Protein AF-A0A358KII2-F1 (afdb_monomer)

pLDDT: mean 95.41, std 3.8, range [74.88, 98.81]

Radius of gyration: 18.2 Å; Cα contacts (8 Å, |Δi|>4): 167; chains: 1; bounding box: 33×31×49 Å

Structure (mmCIF, N/CA/C/O backbone):
data_AF-A0A358KII2-F1
#
_entry.id   AF-A0A358KII2-F1
#
loop_
_atom_site.group_PDB
_atom_site.id
_atom_site.type_symbol
_atom_site.label_atom_id
_atom_site.label_alt_id
_atom_site.label_comp_id
_atom_site.label_asym_id
_atom_site.label_entity_id
_atom_site.label_seq_id
_atom_site.pdbx_PDB_ins_code
_atom_site.Cartn_x
_atom_site.Cartn_y
_atom_site.Cartn_z
_atom_site.occupancy
_atom_site.B_iso_or_equiv
_atom_site.auth_seq_id
_atom_site.auth_comp_id
_atom_site.auth_asym_id
_atom_site.auth_atom_id
_atom_site.pdbx_PDB_model_num
ATOM 1 N N . MET A 1 1 ? -1.575 -7.417 -10.040 1.00 94.44 1 MET A N 1
ATOM 2 C CA . MET A 1 1 ? -0.839 -7.539 -8.761 1.00 94.44 1 MET A CA 1
ATOM 3 C C . MET A 1 1 ? -1.678 -7.002 -7.615 1.00 94.44 1 MET A C 1
ATOM 5 O O . MET A 1 1 ? -2.001 -7.793 -6.747 1.00 94.44 1 MET A O 1
ATOM 9 N N . ILE A 1 2 ? -2.087 -5.726 -7.644 1.00 96.06 2 ILE A N 1
ATOM 10 C CA . ILE A 1 2 ? -2.896 -5.117 -6.570 1.00 96.06 2 ILE A CA 1
ATOM 11 C C . ILE A 1 2 ? -4.228 -5.847 -6.339 1.00 96.06 2 ILE A C 1
ATOM 13 O O . ILE A 1 2 ? -4.506 -6.233 -5.218 1.00 96.06 2 ILE A O 1
ATOM 17 N N . ASP A 1 3 ? -4.991 -6.133 -7.395 1.00 98.19 3 ASP A N 1
ATOM 18 C CA . ASP A 1 3 ? -6.255 -6.883 -7.293 1.00 98.19 3 ASP A CA 1
ATOM 19 C C . ASP A 1 3 ? -6.087 -8.276 -6.646 1.00 98.19 3 ASP A C 1
ATOM 21 O O . ASP A 1 3 ? -6.804 -8.637 -5.721 1.00 98.19 3 ASP A O 1
ATOM 25 N N . SER A 1 4 ? -5.069 -9.041 -7.050 1.00 98.19 4 SER A N 1
ATOM 26 C CA . SER A 1 4 ? -4.792 -10.351 -6.443 1.00 98.19 4 SER A CA 1
ATOM 27 C C . SER A 1 4 ? -4.366 -10.255 -4.970 1.00 98.19 4 SER A C 1
ATOM 29 O O . SER A 1 4 ? -4.672 -11.153 -4.191 1.00 98.19 4 SER A O 1
ATOM 31 N N . MET A 1 5 ? -3.659 -9.184 -4.585 1.00 98.31 5 MET A N 1
ATOM 32 C CA . MET A 1 5 ? -3.321 -8.900 -3.186 1.00 98.31 5 MET A CA 1
ATOM 33 C C . MET A 1 5 ? -4.581 -8.574 -2.379 1.00 98.31 5 MET A C 1
ATOM 35 O O . MET A 1 5 ? -4.765 -9.138 -1.305 1.00 98.31 5 MET A O 1
ATOM 39 N N . ASP A 1 6 ? -5.453 -7.716 -2.908 1.00 98.44 6 ASP A N 1
ATOM 40 C CA . ASP A 1 6 ? -6.714 -7.327 -2.268 1.00 98.44 6 ASP A CA 1
ATOM 41 C C . ASP A 1 6 ? -7.632 -8.536 -2.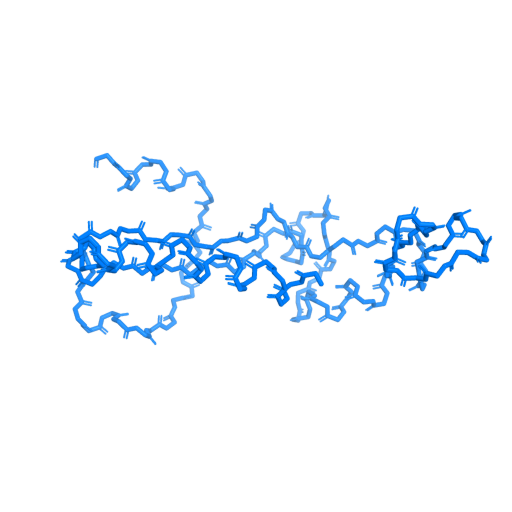028 1.00 98.44 6 ASP A C 1
ATOM 43 O O . ASP A 1 6 ? -8.086 -8.764 -0.908 1.00 98.44 6 ASP A O 1
ATOM 47 N N . GLN A 1 7 ? -7.789 -9.411 -3.026 1.00 98.75 7 GLN A N 1
ATOM 48 C CA . GLN A 1 7 ? -8.545 -10.660 -2.873 1.00 98.75 7 GLN A CA 1
ATOM 49 C C . GLN A 1 7 ? -7.953 -11.575 -1.788 1.00 98.75 7 GLN A C 1
ATOM 51 O O . GLN A 1 7 ? -8.690 -12.173 -1.002 1.00 98.75 7 GLN A O 1
ATOM 56 N N . ALA A 1 8 ? -6.621 -11.673 -1.709 1.00 98.69 8 ALA A N 1
ATOM 57 C CA . ALA A 1 8 ? -5.955 -12.465 -0.678 1.00 98.69 8 ALA A CA 1
ATOM 58 C C . ALA A 1 8 ? -6.153 -11.874 0.729 1.00 98.69 8 ALA A C 1
ATOM 60 O O . ALA A 1 8 ? -6.400 -12.627 1.673 1.00 98.69 8 ALA A O 1
ATOM 61 N N . ILE A 1 9 ? -6.112 -10.545 0.870 1.00 98.56 9 ILE A N 1
ATOM 62 C CA . ILE A 1 9 ? -6.480 -9.851 2.114 1.00 98.56 9 ILE A CA 1
ATOM 63 C C . ILE A 1 9 ? -7.941 -10.158 2.465 1.00 98.56 9 ILE A C 1
ATOM 65 O O . ILE A 1 9 ? -8.232 -10.509 3.608 1.00 98.56 9 ILE A O 1
ATOM 69 N N . GLY A 1 10 ? -8.845 -10.130 1.482 1.00 98.69 10 GLY A N 1
ATOM 70 C CA . GLY A 1 10 ? -10.252 -10.492 1.650 1.00 98.69 10 GLY A CA 1
ATOM 71 C C . GLY A 1 10 ? -10.458 -11.893 2.234 1.00 98.69 10 GLY A C 1
ATOM 72 O O . GLY A 1 10 ? -11.315 -12.072 3.096 1.00 98.69 10 GLY A O 1
ATOM 73 N N . HIS A 1 11 ? -9.641 -12.879 1.851 1.00 98.75 11 HIS A N 1
ATOM 74 C CA . HIS A 1 11 ? -9.689 -14.215 2.460 1.00 98.75 11 HIS A CA 1
ATOM 75 C C . HIS A 1 11 ? -9.305 -14.209 3.947 1.00 98.75 11 HIS A C 1
ATOM 77 O O . HIS A 1 11 ? -9.936 -14.906 4.742 1.00 98.75 11 HIS A O 1
ATOM 83 N N . ILE A 1 12 ? -8.303 -13.415 4.336 1.00 98.62 12 ILE A N 1
ATOM 84 C CA . ILE A 1 12 ? -7.892 -13.274 5.741 1.00 98.62 12 ILE A CA 1
ATOM 85 C C . ILE A 1 12 ? -9.000 -12.580 6.539 1.00 98.62 12 ILE A C 1
ATOM 87 O O . ILE A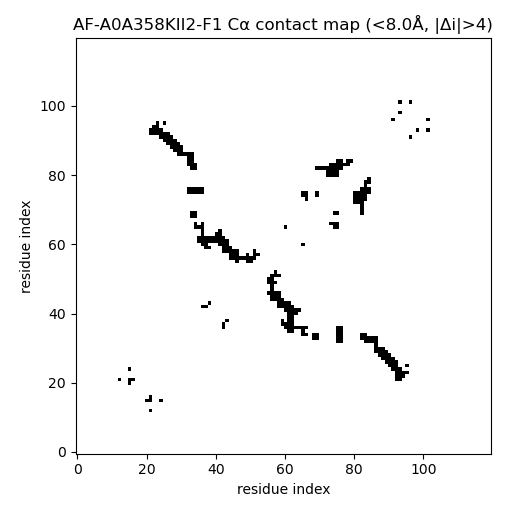 1 12 ? -9.404 -13.076 7.588 1.00 98.62 12 ILE A O 1
ATOM 91 N N . LEU A 1 13 ? -9.541 -11.475 6.020 1.00 98.69 13 LEU A N 1
ATOM 92 C CA . LEU A 1 13 ? -10.632 -10.742 6.668 1.00 98.69 13 LEU A CA 1
ATOM 93 C C . LEU A 1 13 ? -11.899 -11.592 6.789 1.00 98.69 13 LEU A C 1
ATOM 95 O O . LEU A 1 13 ? -12.586 -11.524 7.807 1.00 98.69 13 LEU A O 1
ATOM 99 N N . LYS A 1 14 ? -12.175 -12.450 5.800 1.00 98.81 14 LYS A N 1
ATOM 100 C CA . LYS A 1 14 ? -13.250 -13.436 5.893 1.00 98.81 14 LYS A CA 1
ATOM 101 C C . LYS A 1 14 ? -13.021 -14.415 7.044 1.00 98.81 14 LYS A C 1
ATOM 103 O O . LYS A 1 14 ? -13.957 -14.672 7.787 1.00 98.81 14 LYS A O 1
ATOM 108 N N . ALA A 1 15 ? -11.807 -14.936 7.216 1.00 98.62 15 ALA A N 1
ATOM 109 C CA . ALA A 1 15 ? -11.509 -15.835 8.330 1.00 98.62 15 ALA A CA 1
ATOM 110 C C . ALA A 1 15 ? -11.675 -15.145 9.697 1.00 98.62 15 ALA A C 1
ATOM 112 O O . ALA A 1 15 ? -12.195 -15.756 10.623 1.00 98.62 15 ALA A O 1
ATOM 113 N N . VAL A 1 16 ? -11.295 -13.867 9.817 1.00 98.62 16 VAL A N 1
ATOM 114 C CA . VAL A 1 16 ? -11.546 -13.056 11.026 1.00 98.62 16 VAL A CA 1
ATOM 115 C C . VAL A 1 16 ? -13.050 -12.905 11.287 1.00 98.62 16 VAL A C 1
ATOM 117 O O . VAL A 1 16 ? -13.494 -13.050 12.425 1.00 98.62 16 VAL A O 1
ATOM 120 N N . ALA A 1 17 ? -13.839 -12.656 10.238 1.00 98.50 17 ALA A N 1
ATOM 121 C CA . ALA A 1 17 ? -15.292 -12.537 10.339 1.00 98.50 17 ALA A CA 1
ATOM 122 C C . ALA A 1 17 ? -15.979 -13.861 10.698 1.00 98.50 17 ALA A C 1
ATOM 124 O O . ALA A 1 17 ? -16.862 -13.873 11.547 1.00 98.50 17 ALA A O 1
ATOM 125 N N . ASP A 1 18 ? -15.540 -14.980 10.117 1.00 98.69 18 ASP A N 1
ATOM 126 C CA . ASP A 1 18 ? -16.073 -16.317 10.411 1.00 98.69 18 ASP A CA 1
ATOM 127 C C . ASP A 1 18 ? -15.789 -16.757 11.871 1.00 98.69 18 ASP A C 1
ATOM 129 O O . ASP A 1 18 ? -16.392 -17.713 12.354 1.00 98.69 18 ASP A O 1
ATOM 133 N N . LEU A 1 19 ? -14.882 -16.065 12.574 1.00 98.56 19 LEU A N 1
ATOM 134 C CA . LEU A 1 19 ? -14.576 -16.244 14.001 1.00 98.56 19 LEU A CA 1
ATOM 135 C C . LEU A 1 19 ? -15.290 -15.226 14.911 1.00 98.56 19 LEU A C 1
ATOM 137 O O . LEU A 1 19 ? -14.967 -15.137 16.099 1.00 98.56 19 LEU A O 1
ATOM 141 N N . ASP A 1 20 ? -16.206 -14.424 14.362 1.00 98.38 20 ASP A N 1
ATOM 142 C CA . ASP A 1 20 ? -16.883 -13.322 15.056 1.00 98.38 20 ASP A CA 1
ATOM 143 C C . ASP A 1 20 ? -15.897 -12.316 15.694 1.00 98.38 20 ASP A C 1
ATOM 145 O O . ASP A 1 20 ? -16.181 -11.710 16.725 1.00 98.38 20 ASP A O 1
ATOM 149 N N . GLN A 1 21 ? -14.707 -12.139 15.099 1.00 98.62 21 GLN A N 1
ATOM 150 C CA . GLN A 1 21 ? -13.650 -11.257 15.623 1.00 98.62 21 GLN A CA 1
ATOM 151 C C . GLN A 1 21 ? -13.549 -9.909 14.896 1.00 98.62 21 GLN A C 1
ATOM 153 O O . GLN A 1 21 ? -12.656 -9.121 15.203 1.00 98.62 21 GLN A O 1
ATOM 158 N N . THR A 1 22 ? -14.432 -9.607 13.940 1.00 98.31 22 THR A N 1
ATOM 159 C CA . THR A 1 22 ? -14.348 -8.372 13.135 1.00 98.31 22 THR A CA 1
ATOM 160 C C . THR A 1 22 ? -14.384 -7.100 13.978 1.00 98.31 22 THR A C 1
ATOM 162 O O . THR A 1 22 ? -13.582 -6.198 13.741 1.00 98.31 22 THR A O 1
ATOM 165 N N . GLU A 1 23 ? -15.278 -7.030 14.967 1.00 98.06 23 GLU A N 1
ATOM 166 C CA . GLU A 1 23 ? -15.467 -5.815 15.768 1.00 98.06 23 GLU A CA 1
ATOM 167 C C . GLU A 1 23 ? -14.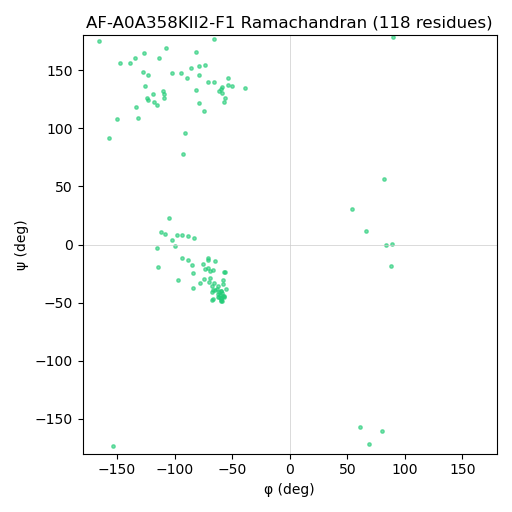248 -5.512 16.652 1.00 98.06 23 GLU A C 1
ATOM 169 O O . GLU A 1 23 ? -13.857 -4.352 16.781 1.00 98.06 23 GLU A O 1
ATOM 174 N N . ASN A 1 24 ? -13.596 -6.558 17.174 1.00 97.56 24 ASN A N 1
ATOM 175 C CA . ASN A 1 24 ? -12.467 -6.458 18.101 1.00 97.56 24 ASN A CA 1
ATOM 176 C C . ASN A 1 24 ? -11.100 -6.764 17.458 1.00 97.56 24 ASN A C 1
ATOM 178 O O . ASN A 1 24 ? -10.148 -7.149 18.135 1.00 97.56 24 ASN A O 1
ATOM 182 N N . THR A 1 25 ? -10.985 -6.622 16.137 1.00 97.75 25 THR A N 1
ATOM 183 C CA . THR A 1 25 ? -9.702 -6.751 15.437 1.00 97.75 25 THR A CA 1
ATOM 184 C C . THR A 1 25 ? -9.319 -5.418 14.820 1.00 97.75 25 THR A C 1
ATOM 186 O O . THR A 1 25 ? -10.019 -4.907 13.945 1.00 97.75 25 THR A O 1
ATOM 189 N N . MET A 1 26 ? -8.167 -4.882 15.226 1.00 97.31 26 MET A N 1
ATOM 190 C CA . MET A 1 26 ? -7.566 -3.739 14.549 1.00 97.31 26 MET A CA 1
ATOM 191 C C . MET A 1 26 ? -6.855 -4.189 13.271 1.00 97.31 26 MET A C 1
ATOM 193 O O . MET A 1 26 ? -5.923 -4.993 13.303 1.00 97.31 26 MET A O 1
ATOM 197 N N . VAL A 1 27 ? -7.275 -3.626 12.141 1.00 97.88 27 VAL A N 1
ATOM 198 C CA . VAL A 1 27 ? -6.659 -3.819 10.829 1.00 97.88 27 VAL A CA 1
ATOM 199 C C . VAL A 1 27 ? -5.956 -2.531 10.422 1.00 97.88 27 VAL A C 1
ATOM 201 O O . VAL A 1 27 ? -6.565 -1.462 10.385 1.00 97.88 27 VAL A O 1
ATOM 204 N N . LEU A 1 28 ? -4.673 -2.657 10.090 1.00 97.31 28 LEU A N 1
ATOM 205 C CA . LEU A 1 28 ? -3.830 -1.596 9.551 1.00 97.31 28 LEU A CA 1
ATOM 206 C C . LEU A 1 28 ? -3.377 -2.018 8.153 1.00 97.31 28 LEU A C 1
ATOM 208 O O . LEU A 1 28 ? -2.756 -3.069 7.999 1.00 97.31 28 LEU A O 1
ATOM 212 N N . PHE A 1 29 ? -3.674 -1.210 7.139 1.00 97.75 29 PHE A N 1
ATOM 213 C CA . PHE A 1 29 ? -3.201 -1.429 5.772 1.00 97.75 29 PHE A CA 1
ATOM 214 C C . PHE A 1 29 ? -2.429 -0.208 5.288 1.00 97.75 29 PHE A C 1
ATOM 216 O O . PHE A 1 29 ? -2.964 0.899 5.288 1.00 97.75 29 PHE A O 1
ATOM 223 N N . LEU A 1 30 ? -1.185 -0.417 4.861 1.00 96.75 30 LEU A N 1
ATOM 224 C CA . LEU A 1 30 ? -0.294 0.634 4.385 1.00 96.75 30 LEU A CA 1
ATOM 225 C C . LEU A 1 30 ? 0.651 0.136 3.292 1.00 96.75 30 LEU A C 1
ATOM 227 O O . LEU A 1 30 ? 0.966 -1.054 3.229 1.00 96.75 30 LEU A O 1
ATOM 231 N N . ALA A 1 31 ? 1.130 1.068 2.470 1.00 96.12 31 ALA A N 1
ATOM 232 C CA . ALA A 1 31 ? 2.315 0.858 1.641 1.00 96.12 31 ALA A CA 1
ATOM 233 C C . ALA A 1 31 ? 3.589 1.196 2.438 1.00 96.12 31 ALA A C 1
ATOM 235 O O . ALA A 1 31 ? 3.557 2.011 3.359 1.00 96.12 31 ALA A O 1
ATOM 236 N N . ASP A 1 32 ? 4.709 0.562 2.094 1.00 96.50 32 ASP A N 1
ATOM 237 C CA . ASP A 1 32 ? 6.001 0.737 2.770 1.00 96.50 32 ASP A CA 1
ATOM 238 C C . ASP A 1 32 ? 6.804 1.945 2.249 1.00 96.50 32 ASP A C 1
ATOM 240 O O . ASP A 1 32 ? 7.757 2.387 2.890 1.00 96.50 32 ASP A O 1
ATOM 244 N N . ASN A 1 33 ? 6.461 2.448 1.064 1.00 97.25 33 ASN A N 1
ATOM 245 C CA . ASN A 1 33 ? 6.983 3.656 0.427 1.00 97.25 33 ASN A CA 1
ATOM 246 C C . ASN A 1 33 ? 6.071 4.053 -0.745 1.00 97.25 33 ASN A C 1
ATOM 248 O O . ASN A 1 33 ? 5.131 3.336 -1.099 1.00 97.25 33 ASN A O 1
ATOM 252 N N . GLY A 1 34 ? 6.359 5.201 -1.359 1.00 96.94 34 GLY A N 1
ATOM 253 C CA . GLY A 1 34 ? 5.691 5.604 -2.592 1.00 96.94 34 GLY A CA 1
ATOM 254 C C . GLY A 1 34 ? 5.997 4.701 -3.791 1.00 96.94 34 GLY A C 1
ATOM 255 O O . GLY A 1 34 ? 6.804 3.775 -3.729 1.00 96.94 34 GLY A O 1
ATOM 256 N N . GLY A 1 35 ? 5.357 4.980 -4.928 1.00 95.56 35 GLY A N 1
ATOM 257 C CA . GLY A 1 35 ? 5.521 4.186 -6.149 1.00 95.56 35 GLY A CA 1
ATOM 258 C C . GLY A 1 35 ? 6.992 4.041 -6.561 1.00 95.56 35 GLY A C 1
ATOM 259 O O . GLY A 1 35 ? 7.787 4.962 -6.423 1.00 95.56 35 GLY A O 1
ATOM 260 N N . CYS A 1 36 ? 7.377 2.880 -7.078 1.00 94.81 36 CYS A N 1
ATOM 261 C CA . CYS A 1 36 ? 8.729 2.623 -7.576 1.00 94.81 36 CYS A CA 1
ATOM 262 C C . CYS A 1 36 ? 8.993 3.395 -8.887 1.00 94.81 36 CYS A C 1
ATOM 264 O O . CYS A 1 36 ? 8.107 3.434 -9.726 1.00 94.81 36 CYS A O 1
ATOM 266 N N . ASP A 1 37 ? 10.167 3.983 -9.121 1.00 94.69 37 ASP A N 1
ATOM 267 C CA . ASP A 1 37 ? 10.519 4.649 -10.397 1.00 94.69 37 ASP A CA 1
ATOM 268 C C . ASP A 1 37 ? 11.552 3.879 -11.220 1.00 94.69 37 ASP A C 1
ATOM 270 O O . ASP A 1 37 ? 12.080 4.385 -12.215 1.00 94.69 37 ASP A O 1
ATOM 274 N N . GLU A 1 38 ? 11.861 2.652 -10.804 1.00 90.50 38 GLU A N 1
ATOM 275 C CA . GLU A 1 38 ? 13.009 1.932 -11.317 1.00 90.50 38 GLU A CA 1
ATOM 276 C C . GLU A 1 38 ? 12.974 1.805 -12.844 1.00 90.50 38 GLU A C 1
ATOM 278 O O . GLU A 1 38 ? 12.076 1.201 -13.439 1.00 90.50 38 GLU A O 1
ATOM 283 N N . SER A 1 39 ? 14.089 2.247 -13.432 1.00 84.31 39 SER A N 1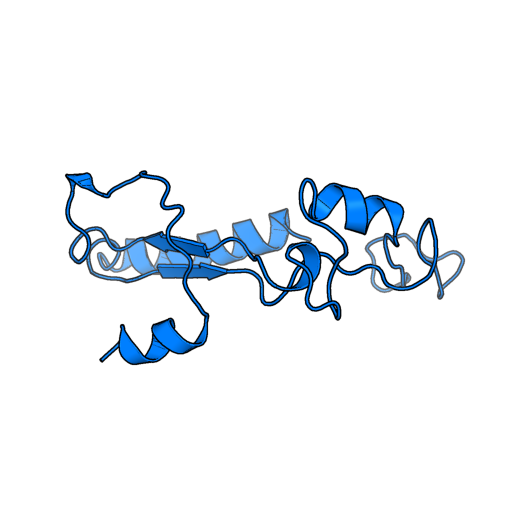
ATOM 284 C CA . SER A 1 39 ? 14.580 1.872 -14.758 1.00 84.31 39 SER A CA 1
ATOM 285 C C . SER A 1 39 ? 13.996 2.586 -15.976 1.00 84.31 39 SER A C 1
ATOM 287 O O . SER A 1 39 ? 13.603 1.953 -16.951 1.00 84.31 39 SER A O 1
ATOM 289 N N . GLY A 1 40 ? 14.084 3.915 -15.981 1.00 89.62 40 GLY A N 1
ATOM 290 C CA . GLY A 1 40 ? 13.888 4.735 -17.179 1.00 89.62 40 GLY A CA 1
ATOM 291 C C . GLY A 1 40 ? 12.441 5.167 -17.400 1.00 89.62 40 GLY A C 1
ATOM 292 O O . GLY A 1 40 ? 11.547 4.822 -16.630 1.00 89.62 40 GLY A O 1
ATOM 293 N N . LEU A 1 41 ? 12.215 5.951 -18.463 1.00 94.06 41 LEU A N 1
ATOM 294 C CA . LEU A 1 41 ? 10.946 6.657 -18.682 1.00 94.06 41 LEU A CA 1
ATOM 295 C C . LEU A 1 41 ? 9.734 5.709 -18.721 1.00 94.06 41 LEU A C 1
ATOM 297 O O . LEU A 1 41 ? 8.727 5.966 -18.066 1.00 94.06 41 LEU A O 1
ATOM 301 N N . TYR A 1 42 ? 9.877 4.586 -19.428 1.00 92.88 42 TYR A N 1
ATOM 302 C CA . TYR A 1 42 ? 8.841 3.559 -19.605 1.00 92.88 42 TYR A CA 1
ATOM 303 C C . TYR A 1 42 ? 9.175 2.230 -18.912 1.00 92.88 42 TYR A C 1
ATOM 305 O O . TYR A 1 42 ? 8.525 1.220 -19.168 1.00 92.88 42 TYR A O 1
ATOM 313 N N . GLY A 1 43 ? 10.206 2.219 -18.067 1.00 93.62 43 GLY A N 1
ATOM 314 C CA . GLY A 1 43 ? 10.666 1.021 -17.376 1.00 93.62 43 GLY A CA 1
ATOM 315 C C . GLY A 1 43 ? 11.546 0.120 -18.245 1.00 93.62 43 GLY A C 1
ATOM 316 O O . GLY A 1 43 ? 12.113 0.549 -19.253 1.00 93.62 43 GLY A O 1
ATOM 317 N N . PHE A 1 44 ? 11.677 -1.147 -17.844 1.00 91.81 44 PHE A N 1
ATOM 318 C CA . PHE A 1 44 ? 12.444 -2.157 -18.582 1.00 91.81 44 PHE A CA 1
ATOM 319 C C . PHE A 1 44 ? 11.624 -3.409 -18.859 1.00 91.81 44 PHE A C 1
ATOM 321 O O . PHE A 1 44 ? 10.671 -3.721 -18.150 1.00 91.81 44 PHE A O 1
ATOM 328 N N . GLU A 1 45 ? 12.140 -4.217 -19.782 1.00 90.19 45 GLU A N 1
ATOM 329 C CA . GLU A 1 45 ? 11.873 -5.648 -19.894 1.00 90.19 45 GLU A CA 1
ATOM 330 C C . GLU A 1 45 ? 13.224 -6.369 -20.052 1.00 90.19 45 GLU A C 1
ATOM 332 O O . GLU A 1 45 ? 13.901 -6.221 -21.073 1.00 90.19 45 GLU A O 1
ATOM 337 N N . ARG A 1 46 ? 13.676 -7.109 -19.027 1.00 87.31 46 ARG A N 1
ATOM 338 C CA . ARG A 1 46 ? 14.983 -7.800 -19.077 1.00 87.31 46 ARG A CA 1
ATOM 339 C C . ARG A 1 46 ? 14.903 -9.154 -19.779 1.00 87.31 46 ARG A C 1
ATOM 341 O O . ARG A 1 46 ? 15.831 -9.515 -20.496 1.00 87.31 46 ARG A O 1
ATOM 348 N N . LYS A 1 47 ? 13.810 -9.902 -19.591 1.00 87.06 47 LYS A N 1
ATOM 349 C CA . LYS A 1 47 ? 13.562 -11.187 -20.269 1.00 87.06 47 LYS A CA 1
ATOM 350 C C . LYS A 1 47 ? 12.763 -10.957 -21.554 1.00 87.06 47 LYS A C 1
ATOM 352 O O . LYS A 1 47 ? 11.556 -11.173 -21.575 1.00 87.06 47 LYS A O 1
ATOM 357 N N . LYS A 1 48 ? 13.447 -10.491 -22.604 1.00 74.88 48 LYS A N 1
ATOM 358 C CA . LYS A 1 48 ? 12.813 -10.169 -23.891 1.00 74.88 48 LYS A CA 1
ATOM 359 C C . LYS A 1 48 ? 12.116 -11.392 -24.494 1.00 74.88 48 LYS A C 1
ATOM 361 O O . LYS A 1 48 ? 12.738 -12.445 -24.631 1.00 74.88 48 LYS A O 1
ATOM 366 N N . GLY A 1 49 ? 10.858 -11.219 -24.896 1.00 84.12 49 GLY A N 1
ATOM 367 C CA . GLY A 1 49 ? 10.060 -12.251 -25.574 1.00 84.12 49 GLY A CA 1
ATOM 368 C C . GLY A 1 49 ? 9.273 -13.171 -24.635 1.00 84.12 49 GLY A C 1
ATOM 369 O O . GLY A 1 49 ? 8.560 -14.053 -25.112 1.00 84.12 49 GLY A O 1
ATOM 370 N N . GLY A 1 50 ? 9.371 -12.964 -23.318 1.00 90.06 50 GLY A N 1
ATOM 371 C CA . GLY A 1 50 ? 8.483 -13.592 -22.344 1.00 90.06 50 GLY A CA 1
ATOM 372 C C . GLY A 1 50 ? 7.090 -12.960 -22.359 1.00 90.06 50 GLY A C 1
ATOM 373 O O . GLY A 1 50 ? 6.918 -11.788 -22.694 1.00 90.06 50 GLY A O 1
ATOM 374 N N . LYS A 1 51 ? 6.068 -13.714 -21.951 1.00 93.62 51 LYS A N 1
ATOM 375 C CA . LYS A 1 51 ? 4.719 -13.159 -21.790 1.00 93.62 51 LYS A CA 1
ATOM 376 C C . LYS A 1 51 ? 4.680 -12.302 -20.523 1.00 93.62 51 LYS A C 1
ATOM 378 O O . LYS A 1 51 ? 4.818 -12.842 -19.423 1.00 93.62 51 LYS A O 1
ATOM 383 N N . LEU A 1 52 ? 4.477 -10.990 -20.667 1.00 92.94 52 LEU A N 1
ATOM 384 C CA . LEU A 1 52 ? 4.384 -10.060 -19.534 1.00 92.94 52 LEU A CA 1
ATOM 385 C C . LEU A 1 52 ? 3.390 -10.548 -18.468 1.00 92.94 52 LEU A C 1
ATOM 387 O O . LEU A 1 52 ? 2.297 -11.019 -18.788 1.00 92.94 52 LEU A O 1
ATOM 391 N N . GLY A 1 53 ? 3.790 -10.436 -17.200 1.00 92.00 53 GLY A N 1
ATOM 392 C CA . GLY A 1 53 ? 2.995 -10.861 -16.042 1.00 92.00 53 GLY A CA 1
ATOM 393 C C . GLY A 1 53 ? 3.106 -12.349 -15.700 1.00 92.00 53 GLY A C 1
ATOM 394 O O . GLY A 1 53 ? 2.497 -12.790 -14.732 1.00 92.00 53 GLY A O 1
ATOM 395 N N . THR A 1 54 ? 3.888 -13.119 -16.461 1.00 94.19 54 THR A N 1
ATOM 396 C CA . THR A 1 54 ? 4.220 -14.520 -16.147 1.00 94.19 54 THR A CA 1
ATOM 397 C C . THR A 1 54 ? 5.670 -14.653 -15.677 1.00 94.19 54 THR A C 1
ATOM 399 O O . THR A 1 54 ? 6.473 -13.729 -15.836 1.00 94.19 54 THR A O 1
ATOM 402 N N . ASP A 1 55 ? 6.024 -15.826 -15.155 1.00 94.00 55 ASP A N 1
ATOM 403 C CA . ASP A 1 55 ? 7.385 -16.213 -14.744 1.00 94.00 55 ASP A CA 1
ATOM 404 C C . ASP A 1 55 ? 8.436 -16.122 -15.874 1.00 94.00 55 ASP A C 1
ATOM 406 O O . ASP A 1 55 ? 9.637 -15.921 -15.633 1.00 94.00 55 ASP A O 1
ATOM 410 N N . SER A 1 56 ? 7.978 -16.203 -17.124 1.00 94.94 56 SER A N 1
ATOM 411 C CA . SER A 1 56 ? 8.798 -16.015 -18.321 1.00 94.94 56 SER A CA 1
ATOM 412 C C . SER A 1 56 ? 9.235 -14.561 -18.554 1.00 94.94 56 SER A C 1
ATOM 414 O O . SER A 1 56 ? 10.133 -14.327 -19.360 1.00 94.94 56 SER A O 1
ATOM 416 N N . SER A 1 57 ? 8.668 -13.585 -17.834 1.00 94.50 57 SER A N 1
ATOM 417 C CA . SER A 1 57 ? 8.951 -12.151 -17.992 1.00 94.50 57 SER A CA 1
ATOM 418 C C . SER A 1 57 ? 9.658 -11.538 -16.776 1.00 94.50 57 SER A C 1
ATOM 420 O O . SER A 1 57 ? 9.653 -12.096 -15.681 1.00 94.50 57 SER A O 1
ATOM 422 N N . PHE A 1 58 ? 10.305 -10.385 -16.971 1.00 93.25 58 PHE A N 1
ATOM 423 C CA . PHE A 1 58 ? 10.832 -9.556 -15.882 1.00 93.25 58 PHE A CA 1
ATOM 424 C C . PHE A 1 58 ? 10.819 -8.094 -16.322 1.00 93.25 58 PHE A C 1
ATOM 426 O O . PHE A 1 58 ? 11.619 -7.710 -17.182 1.00 93.25 58 PHE A O 1
ATOM 433 N N . ALA A 1 59 ? 9.906 -7.303 -15.761 1.00 92.38 59 ALA A N 1
ATOM 434 C CA . ALA A 1 59 ? 9.636 -5.940 -16.201 1.00 92.38 59 ALA A CA 1
ATOM 435 C C . ALA A 1 59 ? 9.414 -4.975 -15.027 1.00 92.38 59 ALA A C 1
ATOM 437 O O . ALA A 1 59 ? 9.017 -5.393 -13.941 1.00 92.38 59 ALA A O 1
ATOM 438 N N . SER A 1 60 ? 9.655 -3.690 -15.282 1.00 94.12 60 SER A N 1
ATOM 439 C CA . SER A 1 60 ? 9.264 -2.562 -14.428 1.00 94.12 60 SER A CA 1
ATOM 440 C C . SER A 1 6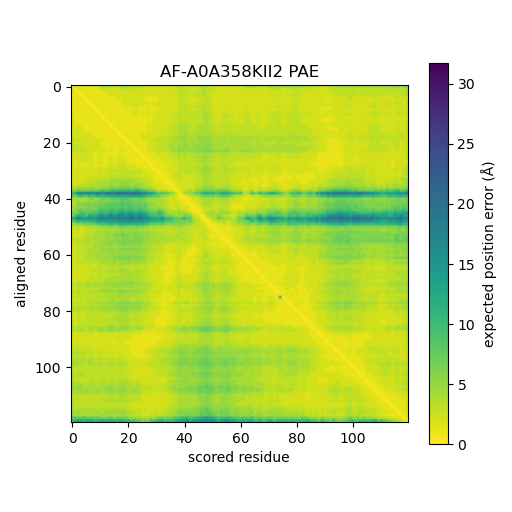0 ? 8.409 -1.607 -15.258 1.00 94.12 60 SER A C 1
ATOM 442 O O . SER A 1 60 ? 8.653 -1.456 -16.451 1.00 94.12 60 SER A O 1
ATOM 444 N N . TYR A 1 61 ? 7.430 -0.958 -14.631 1.00 94.75 61 TYR A N 1
ATOM 445 C CA . TYR A 1 61 ? 6.572 0.075 -15.230 1.00 94.75 61 TYR A CA 1
ATOM 446 C C . TYR A 1 61 ? 7.246 1.460 -15.410 1.00 94.75 61 TYR A C 1
ATOM 448 O O . TYR A 1 61 ? 6.778 2.269 -16.207 1.00 94.75 61 TYR A O 1
ATOM 456 N N . GLY A 1 62 ? 8.369 1.728 -14.734 1.00 95.81 62 GLY A N 1
ATOM 457 C CA . GLY A 1 62 ? 9.176 2.941 -14.895 1.00 95.81 62 GLY A CA 1
ATOM 458 C C . GLY A 1 62 ? 8.581 4.268 -14.417 1.00 95.81 62 GLY A C 1
ATOM 459 O O . GLY A 1 62 ? 7.534 4.346 -13.774 1.00 95.81 62 GLY A O 1
ATOM 460 N N . LEU A 1 63 ? 9.301 5.337 -14.767 1.00 96.38 63 LEU A N 1
ATOM 461 C CA . LEU A 1 63 ? 9.134 6.691 -14.235 1.00 96.38 63 LEU A CA 1
ATOM 462 C C . LEU A 1 63 ? 7.757 7.308 -14.515 1.00 96.38 63 LEU A C 1
ATOM 464 O O . LEU A 1 63 ? 7.201 7.979 -13.647 1.00 96.38 63 LEU A O 1
ATOM 468 N N . CYS A 1 64 ? 7.189 7.117 -15.710 1.00 96.06 64 CYS A N 1
ATOM 469 C CA . CYS A 1 64 ? 5.882 7.696 -16.042 1.00 96.06 64 CYS A CA 1
ATOM 470 C C . CYS A 1 64 ? 4.771 7.164 -15.127 1.00 96.06 64 CYS A C 1
ATOM 472 O O . CYS A 1 64 ? 3.974 7.944 -14.606 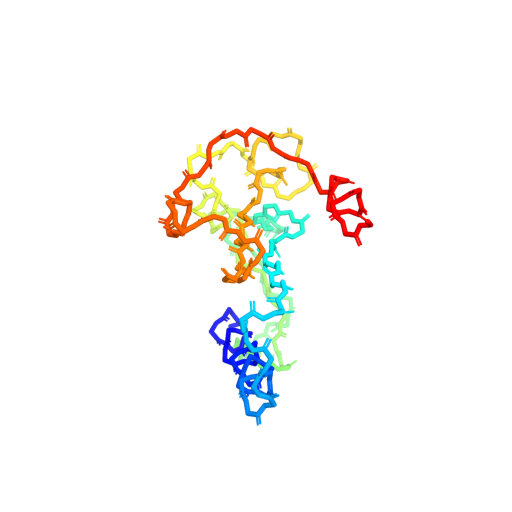1.00 96.06 64 CYS A O 1
ATOM 474 N N . TRP A 1 65 ? 4.741 5.850 -14.894 1.00 96.88 65 TRP A N 1
ATOM 475 C CA . TRP A 1 65 ? 3.748 5.233 -14.015 1.00 96.88 65 TRP A CA 1
ATOM 476 C C . TRP A 1 65 ? 4.031 5.498 -12.535 1.00 96.88 65 TRP A C 1
ATOM 478 O O . TRP A 1 65 ? 3.087 5.636 -11.757 1.00 96.88 65 TRP A O 1
ATOM 488 N N . ALA A 1 66 ? 5.301 5.667 -12.159 1.00 96.44 66 ALA A N 1
ATOM 489 C CA . ALA A 1 66 ? 5.680 6.150 -10.835 1.00 96.44 66 ALA A CA 1
ATOM 490 C C . ALA A 1 66 ? 5.104 7.547 -10.552 1.00 96.44 66 ALA A C 1
ATOM 492 O O . ALA A 1 66 ? 4.479 7.754 -9.517 1.00 96.44 66 ALA A O 1
ATOM 493 N N . ASN A 1 67 ? 5.240 8.493 -11.490 1.00 96.25 67 ASN A N 1
ATOM 494 C CA . ASN A 1 67 ? 4.649 9.831 -11.358 1.00 96.25 67 ASN A CA 1
ATOM 495 C C . ASN A 1 67 ? 3.125 9.764 -11.229 1.00 96.25 67 ASN A C 1
ATOM 497 O O . ASN A 1 67 ? 2.553 10.400 -10.347 1.00 96.25 67 ASN A O 1
ATOM 501 N N . ALA A 1 68 ? 2.467 8.968 -12.078 1.00 96.12 68 ALA A N 1
ATOM 502 C CA . ALA A 1 68 ? 1.019 8.797 -12.009 1.00 96.12 68 ALA A CA 1
ATOM 503 C C . ALA A 1 68 ? 0.572 8.244 -10.644 1.00 96.12 68 ALA A C 1
ATOM 505 O O . ALA A 1 68 ? -0.394 8.739 -10.074 1.00 96.12 68 ALA A O 1
ATOM 506 N N . SER A 1 69 ? 1.306 7.267 -10.102 1.00 95.62 69 SER A N 1
ATOM 507 C CA . SER A 1 69 ? 0.983 6.625 -8.819 1.00 95.62 69 SER A CA 1
ATOM 508 C C . SER A 1 69 ? 1.186 7.544 -7.614 1.00 95.62 69 SER A C 1
ATOM 510 O O . SER A 1 69 ? 0.497 7.384 -6.614 1.00 95.62 69 SER A O 1
ATOM 512 N N . ASN A 1 70 ? 2.116 8.497 -7.704 1.00 96.88 70 ASN A N 1
ATOM 513 C CA . ASN A 1 70 ? 2.451 9.403 -6.603 1.00 96.88 70 ASN A CA 1
ATOM 514 C C . ASN A 1 70 ? 1.798 10.789 -6.729 1.00 96.88 70 ASN A C 1
ATOM 516 O O . ASN A 1 70 ? 1.969 11.620 -5.846 1.00 96.88 70 ASN A O 1
ATOM 520 N N . THR A 1 71 ? 1.037 11.063 -7.794 1.00 96.19 71 THR A N 1
ATOM 521 C CA . THR A 1 71 ? 0.368 12.362 -7.989 1.00 96.19 71 THR A CA 1
ATOM 522 C C . THR A 1 71 ? -0.594 12.654 -6.823 1.00 96.19 71 THR A C 1
ATOM 524 O O . THR A 1 71 ? -1.386 11.780 -6.470 1.00 96.19 71 THR A O 1
ATOM 527 N N . PRO A 1 72 ? -0.593 13.871 -6.239 1.00 96.25 72 PRO A N 1
ATOM 528 C CA . PRO A 1 72 ? 0.076 15.098 -6.696 1.00 96.25 72 PRO A CA 1
ATOM 529 C C . PRO A 1 72 ? 1.472 15.335 -6.099 1.00 96.25 72 PRO A C 1
ATOM 531 O O . PRO A 1 72 ? 2.028 16.420 -6.261 1.00 96.25 72 PRO A O 1
ATOM 534 N N . PHE A 1 73 ? 2.021 14.364 -5.378 1.00 96.94 73 PHE A N 1
ATOM 535 C CA . PHE A 1 73 ? 3.267 14.511 -4.646 1.00 96.94 73 PHE A CA 1
ATOM 536 C C . PHE A 1 73 ? 4.506 14.399 -5.536 1.00 96.94 73 PHE A C 1
ATOM 538 O O . PHE A 1 73 ? 4.504 13.770 -6.596 1.00 96.94 73 PHE A O 1
ATOM 545 N N . GLN A 1 74 ? 5.585 15.042 -5.089 1.00 97.31 74 GLN A N 1
ATOM 546 C CA . GLN A 1 74 ? 6.843 15.087 -5.820 1.00 97.31 74 GLN A CA 1
ATOM 547 C C . GLN A 1 74 ? 7.662 13.808 -5.587 1.00 97.31 74 GLN A C 1
ATOM 549 O O . GLN A 1 74 ? 7.880 13.403 -4.447 1.00 97.31 74 GLN A O 1
ATOM 554 N N . PHE A 1 75 ? 8.175 13.233 -6.678 1.00 96.19 75 PHE A N 1
ATOM 555 C CA . PHE A 1 75 ? 9.031 12.039 -6.713 1.00 96.19 75 PHE A CA 1
ATOM 556 C C . PHE A 1 75 ? 8.384 10.764 -6.146 1.00 96.19 75 PHE A C 1
ATOM 558 O O . PHE A 1 75 ? 7.174 10.587 -6.265 1.00 96.19 75 P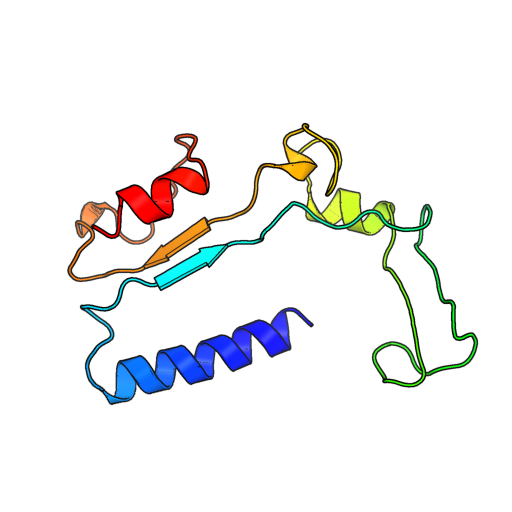HE A O 1
ATOM 565 N N . PHE A 1 76 ? 9.201 9.797 -5.721 1.00 96.62 76 PHE A N 1
ATOM 566 C CA . PHE A 1 76 ? 8.822 8.385 -5.611 1.00 96.62 76 PHE A CA 1
ATOM 567 C C . PHE A 1 76 ? 9.670 7.674 -4.545 1.00 96.62 76 PHE A C 1
ATOM 569 O O . PHE A 1 76 ? 10.482 8.301 -3.857 1.00 96.62 76 PHE A O 1
ATOM 576 N N . LYS A 1 77 ? 9.523 6.347 -4.427 1.00 97.06 77 LYS A N 1
ATOM 577 C CA . LYS A 1 77 ? 10.408 5.481 -3.630 1.00 97.06 77 LYS A CA 1
ATOM 578 C C . LYS A 1 77 ? 11.875 5.908 -3.750 1.00 97.06 77 LYS A C 1
ATOM 580 O O . LYS A 1 77 ? 12.362 6.049 -4.868 1.00 97.06 77 LYS A O 1
ATOM 585 N N . LYS A 1 78 ? 12.570 5.966 -2.603 1.00 96.06 78 LYS A N 1
ATOM 586 C CA . LYS A 1 78 ? 13.972 6.399 -2.362 1.00 96.06 78 LYS A CA 1
ATOM 587 C C . LYS A 1 78 ? 14.167 7.895 -2.107 1.00 96.06 78 LYS A C 1
ATOM 589 O O . LYS A 1 78 ? 15.216 8.272 -1.591 1.00 96.06 78 LYS A O 1
ATOM 594 N N . ASP A 1 79 ? 13.200 8.730 -2.469 1.00 96.44 79 ASP A N 1
ATOM 595 C CA . ASP A 1 79 ? 13.292 10.176 -2.299 1.00 96.44 79 ASP A CA 1
ATOM 596 C C . ASP A 1 79 ? 12.647 10.615 -0.974 1.00 96.44 79 ASP A C 1
ATOM 598 O O . ASP A 1 79 ? 11.654 10.047 -0.534 1.00 96.44 79 ASP A O 1
ATOM 602 N N . ASN A 1 80 ? 13.181 11.669 -0.348 1.00 97.12 80 ASN A N 1
ATOM 603 C CA . ASN A 1 80 ? 12.626 12.233 0.897 1.00 97.12 80 ASN A CA 1
ATOM 604 C C . ASN A 1 80 ? 11.461 13.214 0.665 1.00 97.12 80 ASN A C 1
ATOM 606 O O . ASN A 1 80 ? 11.020 13.881 1.596 1.00 97.12 80 ASN A O 1
ATOM 610 N N . HIS A 1 81 ? 11.011 13.354 -0.580 1.00 97.75 81 HIS A N 1
ATOM 611 C CA . HIS A 1 81 ? 9.849 14.171 -0.918 1.00 97.75 81 HIS A CA 1
ATOM 612 C C . HIS A 1 81 ? 8.574 13.365 -0.655 1.00 97.75 81 HIS A C 1
ATOM 614 O O . HIS A 1 81 ? 8.630 12.144 -0.501 1.00 97.75 81 HIS A O 1
ATOM 620 N N . GLU A 1 82 ? 7.418 14.020 -0.625 1.00 97.12 82 GLU A N 1
ATOM 621 C CA . GLU A 1 82 ? 6.147 13.399 -0.241 1.00 97.12 82 GLU A CA 1
ATOM 622 C C . GLU A 1 82 ? 5.795 12.195 -1.120 1.00 97.12 82 GLU A C 1
ATOM 624 O O . GLU A 1 82 ? 5.231 11.232 -0.620 1.00 97.12 82 GLU A O 1
ATOM 629 N N . GLY A 1 83 ? 6.200 12.175 -2.390 1.00 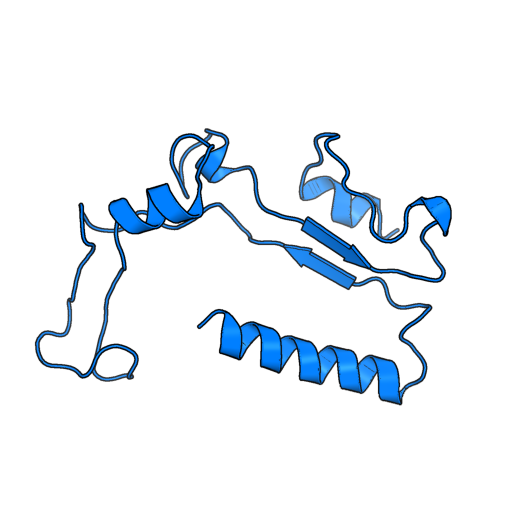97.50 83 GLY A N 1
ATOM 630 C CA . GLY A 1 83 ? 5.960 11.026 -3.258 1.00 97.50 83 GLY A CA 1
ATOM 631 C C . GLY A 1 83 ? 6.813 9.806 -2.905 1.00 97.50 83 GLY A C 1
ATOM 632 O O . GLY A 1 83 ? 6.531 8.719 -3.379 1.00 97.50 83 GLY A O 1
ATOM 633 N N . GLY A 1 84 ? 7.842 9.943 -2.067 1.00 97.25 84 GLY A N 1
ATOM 634 C CA . GLY A 1 84 ? 8.597 8.818 -1.515 1.00 97.25 84 GLY A CA 1
ATOM 635 C C . GLY A 1 84 ? 8.159 8.391 -0.116 1.00 97.25 84 GLY A C 1
ATOM 636 O O . GLY A 1 84 ? 8.253 7.201 0.195 1.00 97.25 84 GLY A O 1
ATOM 637 N N . ILE A 1 85 ? 7.659 9.326 0.703 1.00 97.00 85 ILE A N 1
ATOM 638 C CA . ILE A 1 85 ? 7.407 9.100 2.140 1.00 97.00 85 ILE A CA 1
ATOM 639 C C . ILE A 1 85 ? 5.928 9.148 2.556 1.00 97.00 85 ILE A C 1
ATOM 641 O O . ILE A 1 85 ? 5.587 8.618 3.611 1.00 97.00 85 ILE A O 1
ATOM 645 N N . ALA A 1 86 ? 5.037 9.750 1.763 1.00 95.94 86 ALA A N 1
ATOM 646 C CA . ALA A 1 86 ? 3.611 9.830 2.073 1.00 95.94 86 ALA A CA 1
ATOM 647 C C . ALA A 1 86 ? 2.876 8.624 1.472 1.00 95.94 86 ALA A C 1
ATOM 649 O O . ALA A 1 86 ? 2.504 8.614 0.301 1.00 95.94 86 ALA A O 1
ATOM 650 N N . SER A 1 87 ? 2.678 7.593 2.292 1.00 92.81 87 SER A N 1
ATOM 651 C CA . SER A 1 87 ? 1.944 6.378 1.918 1.00 92.81 87 SER A CA 1
ATOM 652 C C . SER A 1 87 ? 0.529 6.385 2.506 1.00 92.81 87 SER A C 1
ATOM 654 O O . SER A 1 87 ? 0.333 6.918 3.601 1.00 92.81 87 SER A O 1
ATOM 656 N N . PRO A 1 88 ? -0.472 5.798 1.823 1.00 92.88 88 PRO A N 1
ATOM 657 C CA . PRO A 1 88 ? -1.810 5.676 2.387 1.00 92.88 88 PRO A CA 1
ATOM 658 C C . PRO A 1 88 ? -1.787 4.739 3.598 1.00 92.88 88 PRO A C 1
ATOM 660 O O . PRO A 1 88 ? -1.141 3.693 3.556 1.00 92.88 88 PRO A O 1
ATOM 663 N N . LEU A 1 89 ? -2.534 5.092 4.643 1.00 96.62 89 LEU A N 1
ATOM 664 C CA . LEU A 1 89 ? -2.838 4.225 5.778 1.00 96.62 89 LEU A CA 1
ATOM 665 C C . LEU A 1 89 ? -4.359 4.132 5.924 1.00 96.62 89 LEU A C 1
ATOM 667 O O . LEU A 1 89 ? -5.042 5.151 6.032 1.00 96.62 89 LEU A O 1
ATOM 671 N N . ILE A 1 90 ? -4.879 2.909 5.947 1.00 97.56 90 ILE A N 1
ATOM 672 C CA . ILE A 1 90 ? -6.263 2.610 6.313 1.00 97.56 90 ILE A CA 1
ATOM 673 C C . ILE A 1 90 ? -6.236 1.919 7.671 1.00 97.56 90 ILE A C 1
ATOM 675 O O . ILE A 1 90 ? -5.503 0.947 7.863 1.00 97.56 90 ILE A O 1
ATOM 679 N N . VAL A 1 91 ? -7.055 2.418 8.593 1.00 97.25 91 VAL A N 1
ATOM 680 C CA . VAL A 1 91 ? -7.250 1.836 9.922 1.00 97.25 91 VAL A CA 1
ATOM 681 C C . VAL A 1 91 ? -8.714 1.441 10.070 1.00 97.25 91 VAL A C 1
ATOM 683 O O . VAL A 1 91 ? -9.605 2.251 9.812 1.00 97.25 91 VAL A O 1
ATOM 686 N N . HIS A 1 92 ? -8.965 0.205 10.492 1.00 97.88 92 HIS A N 1
ATOM 687 C CA . HIS A 1 92 ? -10.302 -0.307 10.779 1.00 97.88 92 HIS A CA 1
ATOM 688 C C . HIS A 1 92 ? -10.301 -1.050 12.115 1.00 97.88 92 HIS A C 1
ATOM 690 O O . HIS A 1 92 ? -9.606 -2.051 12.258 1.00 97.88 92 HIS A O 1
ATOM 696 N N . TRP A 1 93 ? -11.089 -0.567 13.076 1.00 97.88 93 TRP A N 1
ATOM 697 C CA . TRP A 1 93 ? -11.329 -1.227 14.361 1.00 97.88 93 TRP A CA 1
ATOM 698 C C . TRP A 1 93 ? -12.659 -0.725 14.951 1.00 97.88 93 TRP A C 1
ATOM 700 O O . TRP A 1 93 ? -12.675 0.317 15.607 1.00 97.88 93 TRP A O 1
ATOM 710 N N . PRO A 1 94 ? -13.789 -1.397 14.670 1.00 97.44 94 PRO A N 1
ATOM 711 C CA . PRO A 1 94 ? -15.115 -0.893 15.024 1.00 97.44 94 PRO A CA 1
ATOM 712 C C . PRO A 1 94 ? -15.327 -0.669 16.523 1.00 97.44 94 PRO A C 1
ATOM 714 O O . PRO A 1 94 ? -15.928 0.336 16.898 1.00 97.44 94 PRO A O 1
ATOM 717 N N . GLU A 1 95 ? -14.824 -1.574 17.367 1.00 97.56 95 GLU A N 1
ATOM 718 C CA . GLU A 1 95 ? -14.963 -1.480 18.824 1.00 97.56 95 GLU A CA 1
ATOM 719 C C . GLU A 1 95 ? -13.984 -0.473 19.450 1.00 97.56 95 GLU A C 1
ATOM 721 O O . GLU A 1 95 ? -14.333 0.188 20.425 1.00 97.56 95 GLU A O 1
ATOM 726 N N . GLY A 1 96 ? -12.777 -0.323 18.888 1.00 96.06 96 GLY A N 1
ATOM 727 C CA . GLY A 1 96 ? -11.731 0.545 19.447 1.00 96.06 96 GLY A CA 1
ATOM 728 C C . GLY A 1 96 ? -11.682 1.972 18.892 1.00 96.06 96 GLY A C 1
ATOM 729 O O . GLY A 1 96 ? -10.975 2.813 19.444 1.00 96.06 96 GLY A O 1
ATOM 730 N N . ILE A 1 97 ? -12.406 2.271 17.809 1.00 97.00 97 ILE A N 1
ATOM 731 C CA . ILE A 1 97 ? -12.490 3.616 17.222 1.00 97.00 97 ILE A CA 1
ATOM 732 C C . ILE A 1 97 ? -13.887 4.183 17.460 1.00 97.00 97 ILE A C 1
ATOM 734 O O . ILE A 1 97 ? -14.886 3.545 17.137 1.00 97.00 97 ILE A O 1
ATOM 738 N N . GLU A 1 98 ? -13.954 5.425 17.941 1.00 97.62 98 GLU A N 1
ATOM 739 C CA . GLU A 1 98 ? -15.212 6.158 18.124 1.00 97.62 98 GLU A CA 1
ATOM 740 C C . GLU A 1 98 ? -16.052 6.194 16.837 1.00 97.62 98 GLU A C 1
ATOM 742 O O . GLU A 1 98 ? -15.540 6.457 15.741 1.00 97.62 98 GLU A O 1
ATOM 747 N N . LYS A 1 99 ? -17.366 5.980 16.961 1.00 97.06 99 LYS A N 1
ATOM 748 C CA . LYS A 1 99 ? -18.287 5.844 15.814 1.00 97.06 99 LYS A CA 1
ATOM 749 C C . LYS A 1 99 ? -18.278 7.065 14.895 1.00 97.06 99 LYS A C 1
ATOM 751 O O . LYS A 1 99 ? -18.398 6.940 13.678 1.00 97.06 99 LYS A O 1
ATOM 756 N N . GLU A 1 100 ? -18.095 8.256 15.449 1.00 97.44 100 GLU A N 1
ATOM 757 C CA . GLU A 1 100 ? -18.026 9.523 14.717 1.00 97.44 100 GLU A CA 1
ATOM 758 C C . GLU A 1 100 ? -16.783 9.616 13.816 1.00 97.44 100 GLU A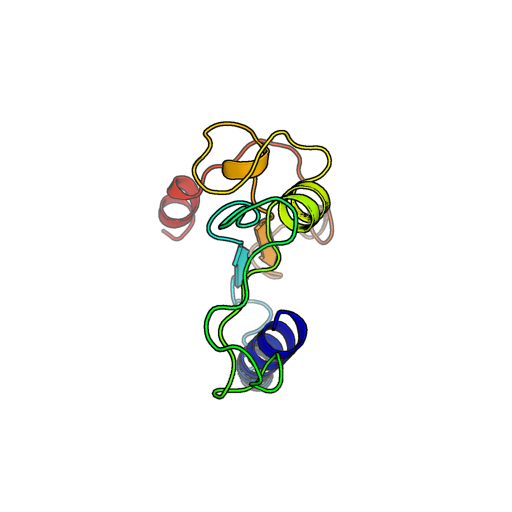 C 1
ATOM 760 O O . GLU A 1 100 ? -16.768 10.393 12.851 1.00 97.44 100 GLU A O 1
ATOM 765 N N . ALA A 1 101 ? -15.739 8.837 14.117 1.00 96.75 101 ALA A N 1
ATOM 766 C CA . ALA A 1 101 ? -14.512 8.757 13.336 1.00 96.75 101 ALA A CA 1
ATOM 767 C C . ALA A 1 101 ? -14.574 7.710 12.211 1.00 96.75 101 ALA A C 1
ATOM 769 O O . ALA A 1 101 ? -13.736 7.755 11.308 1.00 96.75 101 ALA A O 1
ATOM 770 N N . HIS A 1 102 ? -15.571 6.818 12.202 1.00 96.88 102 HIS A N 1
ATOM 771 C CA . HIS A 1 102 ? -15.712 5.789 11.168 1.00 96.88 102 HIS A CA 1
ATOM 772 C C . HIS A 1 102 ? -15.902 6.417 9.778 1.00 96.88 102 HIS A C 1
ATOM 774 O O . HIS A 1 102 ? -16.696 7.343 9.586 1.00 96.88 102 HIS A O 1
ATOM 780 N N . GLY A 1 103 ? -15.144 5.926 8.792 1.00 96.81 103 GLY A N 1
ATOM 781 C CA . GLY A 1 103 ? -15.203 6.398 7.403 1.00 96.81 103 GLY A CA 1
ATOM 782 C C . GLY A 1 103 ? -14.723 7.839 7.182 1.00 96.81 103 GLY A C 1
ATOM 783 O O . GLY A 1 103 ? -14.967 8.408 6.117 1.00 96.81 103 GLY A O 1
ATOM 784 N N . LYS A 1 104 ? -14.074 8.465 8.172 1.00 97.75 104 LYS A N 1
ATOM 785 C CA . LYS A 1 104 ? -13.544 9.824 8.035 1.00 97.75 104 LYS A CA 1
ATOM 786 C C . LYS A 1 104 ? -12.117 9.816 7.502 1.00 97.75 104 LYS A C 1
ATOM 788 O O . LYS A 1 104 ? -11.298 8.999 7.904 1.00 97.75 104 LYS A O 1
ATOM 793 N N . LEU A 1 105 ? -11.806 10.803 6.666 1.00 97.31 105 LEU A N 1
ATOM 794 C CA . LEU A 1 105 ? -10.428 11.126 6.311 1.00 97.31 105 LEU A CA 1
ATOM 795 C C . LEU A 1 105 ? -9.771 11.934 7.437 1.00 97.31 105 LEU A C 1
ATOM 797 O O . LEU A 1 105 ? -10.423 12.734 8.122 1.00 97.31 105 LEU A O 1
ATOM 801 N N . ARG A 1 106 ? -8.476 11.699 7.626 1.00 95.25 106 ARG A N 1
ATOM 802 C CA . ARG A 1 106 ? -7.592 12.422 8.542 1.00 95.25 106 ARG A CA 1
ATOM 803 C C . ARG A 1 106 ? -6.409 12.931 7.737 1.00 95.25 106 ARG A C 1
ATOM 805 O O . ARG A 1 106 ? -5.897 12.217 6.877 1.00 95.25 106 ARG A O 1
ATOM 812 N N . HIS A 1 107 ? -6.037 14.178 7.979 1.00 95.00 107 HIS A N 1
ATOM 813 C CA . HIS A 1 107 ? -4.943 14.851 7.272 1.00 95.00 107 HIS A CA 1
ATOM 814 C C . HIS A 1 107 ? -3.792 15.201 8.215 1.00 95.00 107 HIS A C 1
ATOM 816 O O . HIS A 1 107 ? -2.768 15.719 7.774 1.00 95.00 107 HIS A O 1
ATOM 822 N N . GLU A 1 108 ? -3.963 14.923 9.506 1.00 94.69 108 GLU A N 1
ATOM 823 C CA . GLU A 1 108 ? -2.929 15.012 10.516 1.00 94.69 108 GLU A CA 1
ATOM 824 C C . GLU A 1 108 ? -1.751 14.111 10.113 1.00 94.69 108 GLU A C 1
ATOM 826 O O . GLU A 1 108 ? -1.943 12.909 9.899 1.00 94.69 108 GLU A O 1
ATOM 831 N N . PRO A 1 109 ? -0.532 14.665 9.990 1.00 92.44 109 PRO A N 1
ATOM 832 C CA . PRO A 1 109 ? 0.647 13.861 9.716 1.00 92.44 109 PRO A CA 1
ATOM 833 C C . PRO A 1 109 ? 0.861 12.814 10.811 1.00 92.44 109 PRO A C 1
ATOM 835 O O . PRO A 1 109 ? 0.792 13.121 12.000 1.00 92.44 109 PRO A O 1
ATOM 838 N N . THR A 1 110 ? 1.160 11.588 10.394 1.00 94.25 110 THR A N 1
ATOM 839 C CA . THR A 1 110 ? 1.513 10.460 11.265 1.00 94.25 110 THR A CA 1
ATOM 840 C C . THR A 1 110 ? 2.737 9.756 10.694 1.00 94.25 110 THR A C 1
ATOM 842 O O . THR A 1 110 ? 3.072 9.936 9.518 1.00 94.25 110 THR A O 1
ATOM 845 N N . HIS A 1 111 ? 3.436 8.978 11.517 1.00 95.81 111 HIS A N 1
ATOM 846 C CA . HIS A 1 111 ? 4.632 8.259 11.101 1.00 95.81 111 HIS A CA 1
ATOM 847 C C . HIS A 1 111 ? 4.522 6.770 11.443 1.00 95.81 111 HIS A C 1
ATOM 849 O O . HIS A 1 111 ? 3.946 6.380 12.453 1.00 95.81 111 HIS A O 1
ATOM 855 N N . VAL A 1 112 ? 5.141 5.905 10.633 1.00 96.19 112 VAL A N 1
ATOM 856 C CA . VAL A 1 112 ? 5.098 4.438 10.826 1.00 96.19 112 VAL A CA 1
ATOM 857 C C . VAL A 1 112 ? 5.598 3.987 12.208 1.00 96.19 112 VAL A C 1
ATOM 859 O O . VAL A 1 112 ? 5.208 2.936 12.707 1.00 96.19 112 VAL A O 1
ATOM 862 N N . ILE A 1 113 ? 6.432 4.803 12.860 1.00 96.25 113 ILE A N 1
ATOM 863 C CA . ILE A 1 113 ? 6.954 4.527 14.208 1.00 96.25 113 ILE A CA 1
ATOM 864 C C . ILE A 1 113 ? 5.869 4.624 15.287 1.00 96.25 113 ILE A C 1
ATOM 866 O O . ILE A 1 113 ? 6.007 4.005 16.339 1.00 96.25 113 ILE A O 1
ATOM 870 N N . ASP A 1 114 ? 4.786 5.351 15.014 1.00 96.31 114 ASP A N 1
ATOM 871 C CA . ASP A 1 114 ? 3.695 5.571 15.961 1.00 96.31 114 ASP A CA 1
ATOM 872 C C . ASP A 1 114 ? 2.831 4.309 16.120 1.00 96.31 114 ASP A C 1
ATOM 874 O O . ASP A 1 114 ? 2.174 4.128 17.146 1.00 96.31 114 ASP A O 1
ATOM 878 N N . ILE A 1 115 ? 2.870 3.386 15.147 1.00 94.81 115 ILE A N 1
ATOM 879 C CA . ILE A 1 115 ? 2.054 2.163 15.144 1.00 94.81 115 ILE A CA 1
ATOM 880 C C . ILE A 1 115 ? 2.348 1.304 16.376 1.00 94.81 115 ILE A C 1
ATOM 882 O O . ILE A 1 115 ? 1.427 0.889 17.075 1.00 94.81 115 ILE A O 1
ATOM 886 N N . MET A 1 116 ? 3.625 1.060 16.679 1.00 94.88 116 MET A N 1
ATOM 887 C CA . MET A 1 116 ? 3.982 0.189 17.804 1.00 94.88 116 MET A CA 1
ATOM 888 C C . MET A 1 116 ? 3.666 0.822 19.157 1.00 94.88 116 MET A C 1
ATOM 890 O O . MET A 1 116 ? 3.300 0.104 20.081 1.00 94.88 116 MET A O 1
ATOM 894 N N . ALA A 1 117 ? 3.763 2.149 19.270 1.00 95.00 117 ALA A N 1
ATOM 895 C CA . ALA A 1 117 ? 3.343 2.867 20.471 1.00 95.00 117 ALA A CA 1
ATOM 896 C C . ALA A 1 117 ? 1.811 2.891 20.641 1.00 95.00 117 ALA A C 1
ATOM 898 O O . ALA A 1 117 ? 1.332 3.095 21.749 1.00 95.00 117 ALA A O 1
ATOM 899 N N . THR A 1 118 ? 1.054 2.673 19.561 1.00 93.19 118 THR A N 1
ATOM 900 C CA . THR A 1 118 ? -0.417 2.600 19.571 1.00 93.19 118 THR A CA 1
ATOM 901 C C . THR A 1 118 ? -0.931 1.204 19.941 1.00 93.19 118 THR A C 1
ATOM 903 O O . THR A 1 118 ? -2.051 1.065 20.415 1.00 93.19 118 THR A O 1
ATOM 906 N N . ALA A 1 119 ? -0.128 0.159 19.720 1.00 88.44 119 ALA A N 1
ATOM 907 C CA . ALA A 1 119 ? -0.520 -1.239 19.915 1.00 88.44 119 ALA A CA 1
ATOM 908 C C . ALA A 1 119 ? -0.282 -1.785 21.343 1.00 88.44 119 ALA A C 1
ATOM 910 O O . ALA A 1 119 ? -0.397 -2.996 21.543 1.00 88.44 119 ALA A O 1
ATOM 911 N N . VAL A 1 120 ? 0.097 -0.929 22.301 1.00 77.56 120 VAL A N 1
ATOM 912 C CA . VAL A 1 120 ? 0.447 -1.294 23.692 1.00 77.56 120 VAL A CA 1
ATOM 913 C C . VAL A 1 120 ? -0.558 -0.793 24.716 1.00 77.56 120 VAL A C 1
ATOM 915 O O . VAL A 1 120 ? -1.184 0.261 24.476 1.00 77.56 120 VAL A O 1
#

Solvent-accessible surface area (backbone atoms only — not comparable to full-atom values): 7079 Å² total; per-residue (Å²): 108,68,68,63,49,52,55,53,50,49,54,53,54,47,55,38,45,77,65,75,36,53,47,83,38,80,45,79,48,65,56,96,43,23,33,60,40,58,56,51,66,69,23,48,65,78,39,77,91,35,58,81,93,42,91,60,28,45,72,40,67,5,34,56,54,13,49,65,66,18,59,94,38,52,62,20,44,93,39,94,39,52,5,10,67,61,45,64,74,48,79,45,30,66,70,82,42,62,76,88,58,62,96,60,88,80,84,76,89,81,57,82,76,52,53,68,71,66,75,107

Sequence (120 aa):
MIDSMDQAIGHILKAVADLDQTENTMVLFLADNGGCDESGLYGFERKKGGKLGTDSSFASYGLCWANASNTPFQFFKKDNHEGGIASPLIVHWPEGIEKEAHGKLRHEPTHVIDIMATAV

Foldseek 3Di:
DVVVVVVVVVVVQVVCVVVVNQQVDKDKDKDPWAADQPDDDQWDWPQPPADPPDPSTDIDRHDPVSPVRQPPWPDDDPDPTCRTAVMDMDIDHNNPDDPVCPPDDDPPDDHPVVVVVVVD

Secondary structure (DSSP, 8-state):
-HHHHHHHHHHHHHHHHHTT-STT--EEEE-SSS----SSTT-EESSTTS-TTSTT--EE-HHHHHHHHHTTSS--TT-SSHHHH---EEEE-TTTS-GGGTT----S---TTHHHHH--

Mean predicted aligned error: 3.54 Å